Protein AF-A0A523IUG6-F1 (afdb_monomer_lite)

Radius of gyration: 15.96 Å; chains: 1; bounding box: 41×29×47 Å

Foldseek 3Di:
DDPVVVLLVLLLVLLVLLLVLLVVLCVVQVQPVSVLLNLLSVLSNLVSVPPVCSVVVSVVSVVVSVVVCVVCVVSVCVLCVPPQLVVLVVVLVVLLVVLVCLVVVVPVVDVVSVPCSVVSSSVSSSVSSVSSSVSSVRSSVVSVD

Structure (mmCIF, N/CA/C/O backbone):
data_AF-A0A523IUG6-F1
#
_entry.id   AF-A0A523IUG6-F1
#
loop_
_atom_site.group_PDB
_atom_site.id
_atom_site.type_symbol
_atom_site.label_atom_id
_atom_site.label_alt_id
_atom_site.label_comp_id
_atom_site.label_asym_id
_atom_site.label_entity_id
_atom_site.label_seq_id
_atom_site.pdbx_PDB_ins_code
_atom_site.Cartn_x
_atom_site.Cartn_y
_atom_site.Cartn_z
_atom_site.occupancy
_atom_site.B_iso_or_equiv
_atom_site.auth_seq_id
_atom_site.auth_comp_id
_atom_site.auth_asym_id
_atom_site.auth_atom_id
_atom_site.pdbx_PDB_model_num
ATOM 1 N N . MET A 1 1 ? 21.855 2.802 -21.042 1.00 37.88 1 MET A N 1
ATOM 2 C CA . MET A 1 1 ? 22.775 2.435 -19.940 1.00 37.88 1 MET A CA 1
ATOM 3 C C . MET A 1 1 ? 21.946 2.101 -18.706 1.00 37.88 1 MET A C 1
ATOM 5 O O . MET A 1 1 ? 21.021 2.844 -18.405 1.00 37.88 1 MET A O 1
ATOM 9 N N . GLN A 1 2 ? 22.218 0.947 -18.091 1.00 45.31 2 GLN A N 1
ATOM 10 C CA . GLN A 1 2 ? 21.438 0.259 -17.047 1.00 45.31 2 GLN A CA 1
ATOM 11 C C . GLN A 1 2 ? 21.069 1.156 -15.843 1.00 45.31 2 GLN A C 1
ATOM 13 O O . GLN A 1 2 ? 21.939 1.486 -15.045 1.00 45.31 2 GLN A O 1
ATOM 18 N N . ARG A 1 3 ? 19.782 1.515 -15.693 1.00 53.91 3 ARG A N 1
ATOM 19 C CA . ARG A 1 3 ? 19.206 2.139 -14.473 1.00 53.91 3 ARG A CA 1
ATOM 20 C C . ARG A 1 3 ? 18.332 1.193 -13.633 1.00 53.91 3 ARG A C 1
ATOM 22 O O . ARG A 1 3 ? 18.045 1.512 -12.484 1.00 53.91 3 ARG A O 1
ATOM 29 N N . LYS A 1 4 ? 18.026 0.003 -14.164 1.00 59.81 4 LYS A N 1
ATOM 30 C CA . LYS A 1 4 ? 17.276 -1.069 -13.490 1.00 59.81 4 LYS A CA 1
ATOM 31 C C . LYS A 1 4 ? 17.718 -1.393 -12.053 1.00 59.81 4 LYS A C 1
ATOM 33 O O . LYS A 1 4 ? 16.850 -1.414 -11.188 1.00 59.81 4 LYS A O 1
ATOM 38 N N . PRO A 1 5 ? 19.023 -1.541 -11.729 1.00 74.19 5 PRO A N 1
ATOM 39 C CA . PRO A 1 5 ? 19.396 -2.023 -10.397 1.00 74.19 5 PRO A CA 1
ATOM 40 C C . PRO A 1 5 ? 19.061 -1.033 -9.274 1.00 74.19 5 PRO A C 1
ATOM 42 O O . PRO A 1 5 ? 18.849 -1.450 -8.140 1.00 74.19 5 PRO A O 1
ATOM 45 N N . LEU A 1 6 ? 19.006 0.276 -9.562 1.00 81.75 6 LEU A N 1
ATOM 46 C CA . LEU A 1 6 ? 18.663 1.275 -8.548 1.00 81.75 6 LEU A CA 1
ATOM 47 C C . LEU A 1 6 ? 17.161 1.272 -8.247 1.00 81.75 6 LEU A C 1
ATOM 49 O O . LEU A 1 6 ? 16.781 1.332 -7.082 1.00 81.75 6 LEU A O 1
ATOM 53 N N . HIS A 1 7 ? 16.317 1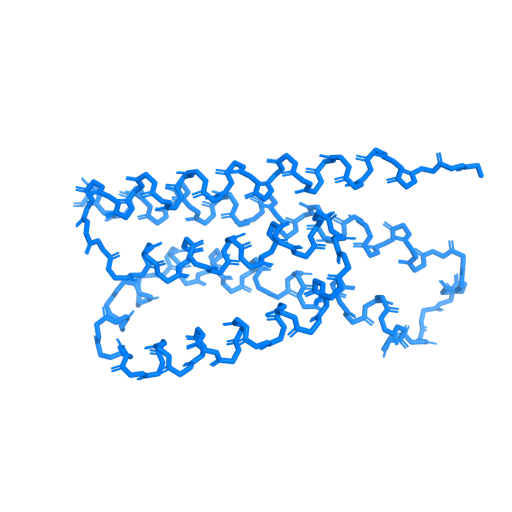.221 -9.280 1.00 82.94 7 HIS A N 1
ATOM 54 C CA . HIS A 1 7 ? 14.864 1.243 -9.109 1.00 82.94 7 HIS A CA 1
ATOM 55 C C . HIS A 1 7 ? 14.347 -0.039 -8.452 1.00 82.94 7 HIS A C 1
ATOM 57 O O . HIS A 1 7 ? 13.527 0.065 -7.544 1.00 82.94 7 HIS A O 1
ATOM 63 N N . GLU A 1 8 ? 14.897 -1.198 -8.821 1.00 83.44 8 GLU A N 1
ATOM 64 C CA . GLU A 1 8 ? 14.612 -2.488 -8.174 1.00 83.44 8 GLU A CA 1
ATOM 65 C C . GLU A 1 8 ? 15.040 -2.469 -6.691 1.00 83.44 8 GLU A C 1
ATOM 67 O O . GLU A 1 8 ? 14.270 -2.796 -5.786 1.00 83.44 8 GLU A O 1
ATOM 72 N N . ALA A 1 9 ? 16.253 -1.982 -6.390 1.00 88.69 9 ALA A N 1
ATOM 73 C CA .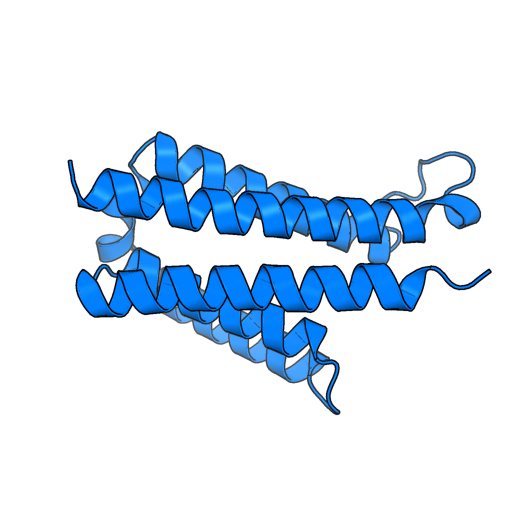 ALA A 1 9 ? 16.713 -1.858 -5.005 1.00 88.69 9 ALA A CA 1
ATOM 74 C C . ALA A 1 9 ? 15.833 -0.905 -4.176 1.00 88.69 9 ALA A C 1
ATOM 76 O O . ALA A 1 9 ? 15.537 -1.183 -3.010 1.00 88.69 9 ALA A O 1
ATOM 77 N N . LEU A 1 10 ? 15.396 0.213 -4.766 1.00 91.69 10 LEU A N 1
ATOM 78 C CA . LEU A 1 10 ? 14.484 1.152 -4.116 1.00 91.69 10 LEU A CA 1
ATOM 79 C C . LEU A 1 10 ? 13.119 0.515 -3.852 1.00 91.69 10 LEU A C 1
ATOM 81 O O . LEU A 1 10 ? 12.643 0.590 -2.720 1.00 91.69 10 LEU A O 1
ATOM 85 N N . ALA A 1 11 ? 12.516 -0.146 -4.839 1.00 90.81 11 ALA A N 1
ATOM 86 C CA . ALA A 1 11 ? 11.235 -0.823 -4.672 1.00 90.81 11 ALA A CA 1
ATOM 87 C C . ALA A 1 11 ? 11.305 -1.883 -3.560 1.00 90.81 11 ALA A C 1
ATOM 89 O O . ALA A 1 11 ? 10.427 -1.928 -2.691 1.00 90.81 11 ALA A O 1
ATOM 90 N N . LEU A 1 12 ? 12.398 -2.651 -3.490 1.00 93.44 12 LEU A N 1
ATOM 91 C CA . LEU A 1 12 ? 12.623 -3.652 -2.445 1.00 93.44 12 LEU A CA 1
ATOM 92 C C . LEU A 1 12 ? 12.702 -3.022 -1.048 1.00 93.44 12 LEU A C 1
ATOM 94 O O . LEU A 1 12 ? 12.063 -3.498 -0.103 1.00 93.44 12 LEU A O 1
ATOM 98 N N . VAL A 1 13 ? 13.445 -1.923 -0.899 1.00 95.50 13 VAL A N 1
ATOM 99 C CA . VAL A 1 13 ? 13.549 -1.196 0.376 1.00 95.50 13 VAL A CA 1
ATOM 100 C C . VAL A 1 13 ? 12.200 -0.595 0.774 1.00 95.50 13 VAL A C 1
ATOM 102 O O . VAL A 1 13 ? 11.763 -0.760 1.915 1.00 95.50 13 VAL A O 1
ATOM 105 N N . LEU A 1 14 ? 11.507 0.070 -0.151 1.00 96.31 14 LEU A N 1
ATOM 106 C CA . LEU A 1 14 ? 10.237 0.741 0.126 1.00 96.31 14 LEU A CA 1
ATOM 107 C C . LEU A 1 14 ? 9.133 -0.258 0.508 1.00 96.31 14 LEU A C 1
ATOM 109 O O . LEU A 1 14 ? 8.415 -0.045 1.490 1.00 96.31 14 LEU A O 1
ATOM 113 N N . THR A 1 15 ? 9.018 -1.373 -0.217 1.00 95.25 15 THR A N 1
ATOM 114 C CA . THR A 1 15 ? 8.053 -2.440 0.100 1.00 95.25 15 THR A CA 1
ATOM 115 C C . THR A 1 15 ? 8.367 -3.116 1.433 1.00 95.25 15 THR A C 1
ATOM 117 O O . THR A 1 15 ? 7.447 -3.357 2.219 1.00 95.25 15 THR A O 1
ATOM 120 N N . SER A 1 16 ? 9.648 -3.335 1.747 1.00 97.25 16 SER A N 1
ATOM 121 C CA . SER A 1 16 ? 10.087 -3.867 3.045 1.00 97.25 16 SER A CA 1
ATOM 122 C C . SER A 1 16 ? 9.721 -2.938 4.206 1.00 97.25 16 SER A C 1
ATOM 124 O O . SER A 1 16 ? 9.197 -3.395 5.226 1.00 97.25 16 SER A O 1
ATOM 126 N N . ILE A 1 17 ? 9.931 -1.625 4.050 1.00 97.94 17 ILE A N 1
ATOM 127 C CA . ILE A 1 17 ? 9.536 -0.621 5.051 1.00 97.94 17 ILE A CA 1
ATOM 128 C C . ILE A 1 17 ? 8.022 -0.656 5.267 1.00 97.94 17 ILE A C 1
ATOM 130 O O . ILE A 1 17 ? 7.563 -0.705 6.412 1.00 97.94 17 ILE A O 1
ATOM 134 N N . ALA A 1 18 ? 7.235 -0.657 4.189 1.00 97.62 18 ALA A N 1
ATOM 135 C CA . ALA A 1 18 ? 5.783 -0.696 4.298 1.00 97.62 18 ALA A CA 1
ATOM 136 C C . ALA A 1 18 ? 5.294 -1.972 4.999 1.00 97.62 18 ALA A C 1
ATOM 138 O O . ALA A 1 18 ? 4.486 -1.885 5.926 1.00 97.62 18 ALA A O 1
ATOM 139 N N . LEU A 1 19 ? 5.830 -3.140 4.622 1.00 98.19 19 LEU A N 1
ATOM 140 C CA . LEU A 1 19 ? 5.530 -4.413 5.278 1.00 98.19 19 LEU A CA 1
ATOM 141 C C . LEU A 1 19 ? 5.829 -4.351 6.778 1.00 98.19 19 LEU A C 1
ATOM 143 O O . LEU A 1 19 ? 4.979 -4.730 7.586 1.00 98.19 19 LEU A O 1
ATOM 147 N N . GLY A 1 20 ? 7.000 -3.835 7.158 1.00 98.12 20 GLY A N 1
ATOM 148 C CA . GLY A 1 20 ? 7.379 -3.664 8.558 1.00 98.12 20 GLY A CA 1
ATOM 149 C C . GLY A 1 20 ? 6.401 -2.767 9.321 1.00 98.12 20 GLY A C 1
ATOM 150 O O . GLY A 1 20 ? 5.950 -3.132 10.407 1.00 98.12 20 GLY A O 1
ATOM 151 N N . LEU A 1 21 ? 6.010 -1.627 8.743 1.00 98.00 21 LEU A N 1
ATOM 152 C CA . LEU A 1 21 ? 5.078 -0.683 9.367 1.00 98.00 21 LEU A CA 1
ATOM 153 C C . LEU A 1 21 ? 3.669 -1.261 9.543 1.00 98.00 21 LEU A C 1
ATOM 155 O O . LEU A 1 21 ? 3.103 -1.142 10.636 1.00 98.00 21 LEU A O 1
ATOM 159 N N . PHE A 1 22 ? 3.107 -1.890 8.506 1.00 98.06 22 PHE A N 1
ATOM 160 C CA . PHE A 1 22 ? 1.785 -2.515 8.583 1.00 98.06 22 PHE A CA 1
ATOM 161 C C . PHE A 1 22 ? 1.786 -3.697 9.554 1.00 98.06 22 PHE A C 1
ATOM 163 O O . PHE A 1 22 ? 0.915 -3.772 10.417 1.00 98.06 22 PHE A O 1
ATOM 170 N N . THR A 1 23 ? 2.802 -4.564 9.496 1.00 98.06 23 THR A N 1
ATOM 171 C CA . THR A 1 23 ? 2.927 -5.719 10.403 1.00 98.06 23 THR A CA 1
ATOM 172 C C . THR A 1 23 ? 3.071 -5.272 11.852 1.00 98.06 23 THR A C 1
ATOM 174 O O . THR A 1 23 ? 2.368 -5.768 12.731 1.00 98.06 23 THR A O 1
ATOM 177 N N . TRP A 1 24 ? 3.933 -4.286 12.116 1.00 97.88 24 TRP A N 1
ATOM 178 C CA . TRP A 1 24 ? 4.109 -3.728 13.455 1.00 97.88 24 TRP A CA 1
ATOM 179 C C . TRP A 1 24 ? 2.816 -3.110 13.993 1.00 97.88 24 TRP A C 1
ATOM 181 O O . TRP A 1 24 ? 2.448 -3.320 15.152 1.00 97.88 24 TRP A O 1
ATOM 191 N N . THR A 1 25 ? 2.105 -2.355 13.154 1.00 96.31 25 THR A N 1
ATOM 192 C CA . THR A 1 25 ? 0.849 -1.716 13.554 1.00 96.31 25 THR A CA 1
ATOM 193 C C . THR A 1 25 ? -0.244 -2.757 13.785 1.00 96.31 25 THR A C 1
ATOM 195 O O . THR A 1 25 ? -0.919 -2.685 14.813 1.00 96.31 25 THR A O 1
ATOM 198 N N . ALA A 1 26 ? -0.368 -3.765 12.917 1.00 96.31 26 ALA A N 1
ATOM 199 C CA . ALA A 1 26 ? -1.284 -4.892 13.085 1.00 96.31 26 ALA A CA 1
ATOM 200 C C . ALA A 1 26 ? -0.998 -5.666 14.379 1.00 96.31 26 ALA A C 1
ATOM 202 O O . ALA A 1 26 ? -1.913 -5.922 15.157 1.00 96.31 26 ALA A O 1
ATOM 203 N N . TYR A 1 27 ? 0.272 -5.960 14.669 1.00 96.38 27 TYR A N 1
ATOM 204 C CA . TYR A 1 27 ? 0.680 -6.633 15.904 1.00 96.38 27 TYR A CA 1
ATOM 205 C C . TYR A 1 27 ? 0.282 -5.839 17.159 1.00 96.38 27 TYR A C 1
ATOM 207 O O . TYR A 1 27 ? -0.223 -6.405 18.127 1.00 96.38 27 TYR A O 1
ATOM 215 N N . ARG A 1 28 ? 0.471 -4.513 17.140 1.00 96.75 28 ARG A N 1
ATOM 216 C CA . ARG A 1 28 ? 0.182 -3.633 18.284 1.00 96.75 28 ARG A CA 1
ATOM 217 C C . ARG A 1 28 ? -1.303 -3.347 18.495 1.00 96.75 28 ARG A C 1
ATOM 219 O O . ARG A 1 28 ? -1.726 -3.236 19.640 1.00 96.75 28 ARG A O 1
ATOM 226 N N . THR A 1 29 ? -2.060 -3.160 17.418 1.00 93.81 29 THR A N 1
ATOM 227 C CA . THR A 1 29 ? -3.452 -2.671 17.472 1.00 93.81 29 THR A CA 1
ATOM 228 C C . THR A 1 29 ? -4.484 -3.768 17.246 1.00 93.81 29 THR A C 1
ATOM 230 O O . THR A 1 29 ? -5.646 -3.577 17.581 1.00 93.81 29 THR A O 1
ATOM 233 N N . ARG A 1 30 ? -4.067 -4.917 16.694 1.00 92.88 30 ARG A N 1
ATOM 234 C CA . ARG A 1 30 ? -4.948 -5.994 16.215 1.00 92.88 30 ARG A CA 1
ATOM 235 C C . ARG A 1 30 ? -6.011 -5.511 15.221 1.00 92.88 30 ARG A C 1
ATOM 237 O O . ARG A 1 30 ? -7.039 -6.164 15.057 1.00 92.88 30 ARG A O 1
ATOM 244 N N . ASP A 1 31 ? -5.751 -4.387 14.550 1.00 93.44 31 ASP A N 1
ATOM 245 C CA . ASP A 1 31 ? -6.661 -3.810 13.570 1.00 93.44 31 ASP A CA 1
ATOM 246 C C . ASP A 1 31 ? -6.756 -4.709 12.315 1.00 93.44 31 ASP A C 1
ATOM 248 O O . ASP A 1 31 ? -5.723 -5.041 11.715 1.00 93.44 31 ASP A O 1
ATOM 252 N N . PRO A 1 32 ? -7.973 -5.113 11.897 1.00 94.31 32 PRO A N 1
ATOM 253 C CA . PRO A 1 32 ? -8.164 -6.002 10.754 1.00 94.31 32 PRO A CA 1
ATOM 254 C C . PRO A 1 32 ? -7.639 -5.432 9.434 1.00 94.31 32 PRO A C 1
ATOM 256 O O . PRO A 1 32 ? -7.115 -6.187 8.615 1.00 94.31 32 PRO A O 1
ATOM 259 N N . LEU A 1 33 ? -7.754 -4.116 9.222 1.00 95.12 33 LEU A N 1
ATOM 260 C CA . LEU A 1 33 ? -7.275 -3.479 7.999 1.00 95.12 33 LEU A CA 1
ATOM 261 C C . LEU A 1 33 ? -5.747 -3.520 7.944 1.00 95.12 33 LEU A C 1
ATOM 263 O O . LEU A 1 33 ? -5.196 -3.924 6.924 1.00 95.12 33 LEU A O 1
ATOM 267 N N . GLN A 1 34 ? -5.053 -3.189 9.035 1.00 96.38 34 GLN A N 1
ATOM 268 C CA . GLN A 1 34 ? -3.586 -3.274 9.091 1.00 96.38 34 GLN A CA 1
ATOM 269 C C . GLN A 1 34 ? -3.076 -4.682 8.769 1.00 96.38 34 GLN A C 1
ATOM 271 O O . GLN A 1 34 ? -2.067 -4.825 8.082 1.00 96.38 34 GLN A O 1
ATOM 276 N N . LEU A 1 35 ? -3.781 -5.719 9.228 1.00 96.62 35 LEU A N 1
ATOM 277 C CA . LEU A 1 35 ? -3.417 -7.107 8.962 1.00 96.62 35 LEU A CA 1
ATOM 278 C C . LEU A 1 35 ? -3.542 -7.462 7.468 1.00 96.62 35 LEU A C 1
ATOM 280 O O . LEU A 1 35 ? -2.630 -8.060 6.896 1.00 96.62 35 LEU A O 1
ATOM 284 N N . VAL A 1 36 ? -4.634 -7.045 6.820 1.00 96.94 36 VAL A N 1
ATOM 285 C CA . VAL A 1 36 ? -4.832 -7.234 5.372 1.00 96.94 36 VAL A CA 1
ATOM 286 C C . VAL A 1 36 ? -3.786 -6.451 4.569 1.00 96.94 36 VAL A C 1
ATOM 288 O O . VAL A 1 36 ? -3.194 -6.987 3.633 1.00 96.94 36 VAL A O 1
ATOM 291 N N . LEU A 1 37 ? -3.501 -5.204 4.957 1.00 97.00 37 LEU A N 1
ATOM 292 C CA . LEU A 1 37 ? -2.496 -4.368 4.292 1.00 97.00 37 LEU A CA 1
ATOM 293 C C . LEU A 1 37 ? -1.069 -4.906 4.491 1.00 97.00 37 LEU A C 1
ATOM 295 O O . LEU A 1 37 ? -0.249 -4.808 3.575 1.00 97.00 37 LEU A O 1
ATOM 299 N N . ALA A 1 38 ? -0.770 -5.537 5.630 1.00 97.75 38 ALA A N 1
ATOM 300 C CA . ALA A 1 38 ? 0.491 -6.245 5.851 1.00 97.75 38 ALA A CA 1
ATOM 301 C C . ALA A 1 38 ? 0.636 -7.440 4.896 1.00 97.75 38 ALA A C 1
ATOM 303 O O . ALA A 1 38 ? 1.663 -7.571 4.233 1.00 97.75 38 ALA A O 1
ATOM 304 N N . ALA A 1 39 ? -0.406 -8.266 4.753 1.00 97.44 39 ALA A N 1
ATOM 305 C CA . ALA A 1 39 ? -0.397 -9.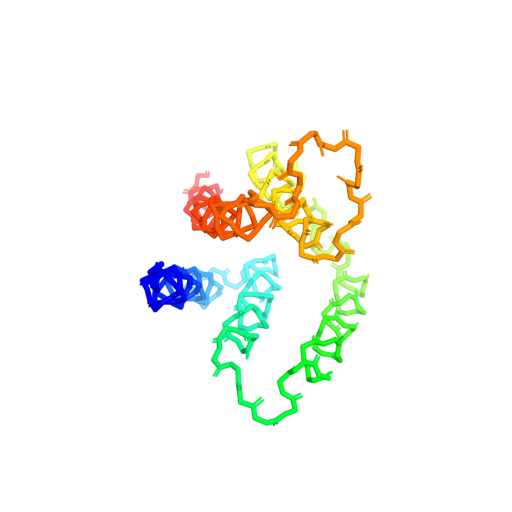393 3.817 1.00 97.44 39 ALA A CA 1
ATOM 306 C C . ALA A 1 39 ? -0.245 -8.941 2.354 1.00 97.44 39 ALA A C 1
ATOM 308 O O . ALA A 1 39 ? 0.504 -9.546 1.580 1.00 97.44 39 ALA A O 1
ATOM 309 N N . LEU A 1 40 ? -0.896 -7.837 1.978 1.00 96.38 40 LEU A N 1
ATOM 310 C CA . LEU A 1 40 ? -0.731 -7.247 0.651 1.00 96.38 40 LEU A CA 1
ATOM 311 C C . LEU A 1 40 ? 0.696 -6.716 0.438 1.00 96.38 40 LEU A C 1
ATOM 313 O O . LEU A 1 40 ? 1.293 -6.963 -0.606 1.00 96.38 40 LEU A O 1
ATOM 317 N N . SER A 1 41 ? 1.287 -6.080 1.453 1.00 97.12 41 SER A N 1
ATOM 318 C CA . SER A 1 41 ? 2.685 -5.621 1.412 1.00 97.12 41 SER A CA 1
ATOM 319 C C . SER A 1 41 ? 3.673 -6.777 1.261 1.00 97.12 41 SER A C 1
ATOM 321 O O . SER A 1 41 ? 4.632 -6.668 0.503 1.00 97.12 41 SER A O 1
ATOM 323 N N . ALA A 1 42 ? 3.423 -7.903 1.936 1.00 96.25 42 ALA A N 1
ATOM 324 C CA . ALA A 1 42 ? 4.226 -9.113 1.778 1.00 96.25 42 ALA A CA 1
ATOM 325 C C . ALA A 1 42 ? 4.130 -9.650 0.345 1.00 96.25 42 ALA A C 1
ATOM 327 O O . ALA A 1 42 ? 5.134 -10.046 -0.237 1.00 96.25 42 ALA A O 1
ATOM 328 N N . THR A 1 43 ? 2.938 -9.589 -0.252 1.00 94.81 43 THR A N 1
ATOM 329 C CA . THR A 1 43 ? 2.707 -10.000 -1.642 1.00 94.81 43 THR A CA 1
ATOM 330 C C . THR A 1 43 ? 3.460 -9.110 -2.640 1.00 94.81 43 THR A C 1
ATOM 332 O O . THR A 1 43 ? 4.017 -9.626 -3.610 1.00 94.81 43 THR A O 1
ATOM 335 N N . PHE A 1 44 ? 3.539 -7.796 -2.393 1.00 92.69 44 PHE A N 1
ATOM 336 C CA . PHE A 1 44 ? 4.362 -6.878 -3.192 1.00 92.69 44 PHE A CA 1
ATOM 337 C C . PHE A 1 44 ? 5.858 -7.155 -3.035 1.00 92.69 44 PHE A C 1
ATOM 339 O O . PHE A 1 44 ? 6.560 -7.261 -4.034 1.00 92.69 44 PHE A O 1
ATOM 346 N N . LEU A 1 45 ? 6.340 -7.365 -1.808 1.00 93.25 45 LEU A N 1
ATOM 347 C CA . LEU A 1 45 ? 7.745 -7.698 -1.570 1.00 93.25 45 LEU A CA 1
ATOM 348 C C . LEU A 1 45 ? 8.138 -9.036 -2.223 1.00 93.25 45 LEU A C 1
ATOM 350 O O . LEU A 1 45 ? 9.204 -9.149 -2.818 1.00 93.25 45 LEU A O 1
ATOM 354 N N . MET A 1 46 ? 7.264 -10.047 -2.166 1.00 91.12 46 MET A N 1
ATOM 355 C CA . MET A 1 46 ? 7.477 -11.323 -2.859 1.00 91.12 46 MET A CA 1
ATOM 356 C C . MET A 1 46 ? 7.610 -11.152 -4.372 1.00 91.12 46 MET A C 1
ATOM 358 O O . MET A 1 46 ? 8.384 -11.880 -4.994 1.00 91.12 46 MET A O 1
ATOM 362 N N . ARG A 1 47 ? 6.852 -10.215 -4.955 1.00 88.75 47 ARG A N 1
ATOM 363 C CA . ARG A 1 47 ? 6.972 -9.877 -6.373 1.00 88.75 47 ARG A CA 1
ATOM 364 C C . ARG A 1 47 ? 8.344 -9.276 -6.667 1.00 88.75 47 ARG A C 1
ATOM 366 O O . ARG A 1 47 ? 8.988 -9.715 -7.608 1.00 88.75 47 ARG A O 1
ATOM 373 N N . GLU A 1 48 ? 8.798 -8.360 -5.818 1.00 88.94 48 GLU A N 1
ATOM 374 C CA . GLU A 1 48 ? 10.048 -7.620 -6.013 1.00 88.94 48 GLU A CA 1
ATOM 375 C C . GLU A 1 48 ? 11.314 -8.469 -5.840 1.00 88.94 48 GLU A C 1
ATOM 377 O O . GLU A 1 48 ? 12.332 -8.232 -6.483 1.00 88.94 48 GLU A O 1
ATOM 382 N N . ILE A 1 49 ? 11.264 -9.518 -5.018 1.00 87.38 49 ILE A N 1
ATOM 383 C CA . ILE A 1 49 ? 12.397 -10.443 -4.840 1.00 87.38 49 ILE A CA 1
ATOM 384 C C . ILE A 1 49 ? 12.608 -11.341 -6.082 1.00 87.38 49 ILE A C 1
ATOM 386 O O . ILE A 1 49 ? 13.671 -11.939 -6.232 1.00 87.38 49 ILE A O 1
ATOM 390 N N . HIS A 1 50 ? 11.623 -11.442 -6.986 1.00 80.19 50 HIS A N 1
ATOM 391 C CA . HIS A 1 50 ? 11.734 -12.138 -8.278 1.00 80.19 50 HIS A CA 1
ATOM 392 C C . HIS A 1 50 ? 12.284 -13.585 -8.215 1.00 80.19 50 HIS A C 1
ATOM 394 O O . HIS A 1 50 ? 12.982 -14.045 -9.119 1.00 80.19 50 HIS A O 1
ATOM 400 N N . PHE A 1 51 ? 11.941 -14.366 -7.183 1.00 82.25 51 PHE A N 1
ATOM 401 C CA . PHE A 1 51 ? 12.339 -15.783 -7.115 1.00 82.25 51 PHE A CA 1
ATOM 402 C C . PHE A 1 51 ? 11.557 -16.659 -8.117 1.00 82.25 51 PHE A C 1
ATOM 404 O O . PHE A 1 51 ? 10.496 -16.273 -8.620 1.00 82.25 51 PHE A O 1
ATOM 411 N N . THR A 1 52 ? 12.049 -17.867 -8.417 1.00 79.44 52 THR A N 1
ATOM 412 C CA . THR A 1 52 ? 11.407 -18.787 -9.373 1.00 79.44 52 THR A CA 1
ATOM 413 C C . THR A 1 52 ? 9.961 -19.099 -8.969 1.00 79.44 52 THR A C 1
ATOM 415 O O . THR A 1 52 ? 9.704 -19.658 -7.908 1.00 79.44 52 THR A O 1
ATOM 418 N N . GLY A 1 53 ? 8.998 -18.747 -9.828 1.00 79.75 53 GLY A N 1
ATOM 419 C CA . GLY A 1 53 ? 7.566 -18.949 -9.567 1.00 79.75 53 GLY A CA 1
ATOM 420 C C . GLY A 1 53 ? 6.872 -17.817 -8.796 1.00 79.75 53 GLY A C 1
ATOM 421 O O . GLY A 1 53 ? 5.650 -17.883 -8.638 1.00 79.75 53 GLY A O 1
ATOM 422 N N . SER A 1 54 ? 7.602 -16.767 -8.397 1.00 82.94 54 SER A N 1
ATOM 423 C CA . SER A 1 54 ? 7.078 -15.566 -7.718 1.00 82.94 54 SER A CA 1
ATOM 424 C C . SER A 1 54 ? 5.839 -15.000 -8.406 1.00 82.94 54 SER A C 1
ATOM 426 O O . SER A 1 54 ? 4.819 -14.833 -7.755 1.00 82.94 54 SER A O 1
ATOM 428 N N . HIS A 1 55 ? 5.863 -14.836 -9.732 1.00 83.19 55 HIS A N 1
ATOM 429 C CA . HIS A 1 55 ? 4.722 -14.324 -10.498 1.00 83.19 55 HIS A CA 1
ATOM 430 C C . HIS A 1 55 ? 3.427 -15.111 -10.223 1.00 83.19 55 HIS A C 1
ATOM 432 O O . HIS A 1 55 ? 2.411 -14.524 -9.865 1.00 83.19 55 HIS A O 1
ATOM 438 N N . ARG A 1 56 ? 3.452 -16.451 -10.317 1.00 88.62 56 ARG A N 1
ATOM 439 C CA . ARG A 1 56 ? 2.269 -17.294 -10.040 1.00 88.62 56 ARG A CA 1
ATOM 440 C C . ARG A 1 56 ? 1.860 -17.219 -8.568 1.00 88.62 56 ARG A C 1
ATOM 442 O O . ARG A 1 56 ? 0.669 -17.125 -8.278 1.00 88.62 56 ARG A O 1
ATOM 449 N N . ALA A 1 57 ? 2.836 -17.233 -7.661 1.00 88.94 57 ALA A N 1
ATOM 450 C CA . ALA A 1 57 ? 2.594 -17.120 -6.227 1.00 88.94 57 ALA A CA 1
ATOM 451 C C . ALA A 1 57 ? 1.926 -15.784 -5.861 1.00 88.94 57 ALA A C 1
ATOM 453 O O . ALA A 1 57 ? 0.975 -15.783 -5.086 1.00 88.94 57 ALA A O 1
ATOM 454 N N . THR A 1 58 ? 2.347 -14.672 -6.471 1.00 90.75 58 THR A N 1
ATOM 455 C CA . THR A 1 58 ? 1.751 -13.345 -6.283 1.00 90.75 58 THR A CA 1
ATOM 456 C C . THR A 1 58 ? 0.273 -13.342 -6.674 1.00 90.75 58 THR A C 1
ATOM 458 O O . THR A 1 58 ? -0.547 -12.890 -5.882 1.00 90.75 58 THR A O 1
ATOM 461 N N . TYR A 1 59 ? -0.116 -13.894 -7.832 1.00 91.25 59 TYR A N 1
ATOM 462 C CA . TYR A 1 59 ? -1.543 -13.950 -8.201 1.00 91.25 59 TYR A CA 1
ATOM 463 C C . TYR A 1 59 ? -2.367 -14.833 -7.263 1.00 91.25 59 TYR A C 1
ATOM 465 O O . TYR A 1 59 ? -3.484 -14.459 -6.910 1.00 91.25 59 TYR A O 1
ATOM 473 N N . LEU A 1 60 ? -1.826 -15.978 -6.836 1.00 94.88 60 LEU A N 1
ATOM 474 C CA . LEU A 1 60 ? -2.502 -16.849 -5.869 1.00 94.88 60 LEU A CA 1
ATOM 475 C C . LEU A 1 60 ? -2.677 -16.153 -4.513 1.00 94.88 60 LEU A C 1
ATOM 477 O O . LEU A 1 60 ? -3.764 -16.197 -3.937 1.00 94.88 60 LEU A O 1
ATOM 481 N N . ALA A 1 61 ? -1.642 -15.461 -4.031 1.00 94.75 61 ALA A N 1
ATOM 482 C CA . ALA A 1 61 ? -1.696 -14.679 -2.802 1.00 94.75 61 ALA A CA 1
ATOM 483 C C . ALA A 1 61 ? -2.718 -13.537 -2.905 1.00 94.75 61 ALA A C 1
ATOM 485 O O . ALA A 1 61 ? -3.548 -13.380 -2.011 1.00 94.75 61 ALA A O 1
ATOM 486 N N . LEU A 1 62 ? -2.735 -12.796 -4.019 1.00 94.06 62 LEU A N 1
ATOM 487 C CA . LEU A 1 62 ? -3.736 -11.755 -4.268 1.00 94.06 62 LEU A CA 1
ATOM 488 C C . LEU A 1 62 ? -5.159 -12.328 -4.290 1.00 94.06 62 LEU A C 1
ATOM 490 O O . LEU A 1 62 ? -6.051 -11.748 -3.676 1.00 94.06 62 LEU A O 1
ATOM 494 N N . ALA A 1 63 ? -5.381 -13.479 -4.931 1.00 96.25 63 ALA A N 1
ATOM 495 C CA . ALA A 1 63 ? -6.682 -14.146 -4.932 1.00 96.25 63 ALA A CA 1
ATOM 496 C C . ALA A 1 63 ? -7.128 -14.537 -3.513 1.00 96.25 63 ALA A C 1
ATOM 498 O O . ALA A 1 63 ? -8.266 -14.265 -3.124 1.00 96.25 63 ALA A O 1
ATOM 499 N N . ALA A 1 64 ? -6.223 -15.102 -2.711 1.00 97.25 64 ALA A N 1
ATOM 500 C CA . ALA A 1 64 ? -6.497 -15.434 -1.316 1.00 97.25 64 ALA A CA 1
ATOM 501 C C . ALA A 1 64 ? -6.816 -14.184 -0.476 1.00 97.25 64 ALA A C 1
ATOM 503 O O . ALA A 1 64 ? -7.788 -14.183 0.282 1.00 97.25 64 ALA A O 1
ATOM 504 N N . ILE A 1 65 ? -6.058 -13.095 -0.651 1.00 97.00 65 ILE A N 1
ATOM 505 C CA . ILE A 1 65 ? -6.296 -11.815 0.031 1.00 97.00 65 ILE A CA 1
ATOM 506 C C . ILE A 1 65 ? -7.643 -11.216 -0.379 1.00 97.00 65 ILE A C 1
ATOM 508 O O . ILE A 1 65 ? -8.357 -10.708 0.483 1.00 97.00 65 ILE A O 1
ATOM 512 N N . MET A 1 66 ? -8.037 -11.295 -1.653 1.00 95.69 66 MET A N 1
ATOM 513 C CA . MET A 1 66 ? -9.355 -10.830 -2.099 1.00 95.69 66 MET A CA 1
ATOM 514 C C . MET A 1 66 ? -10.486 -11.600 -1.411 1.00 95.69 66 MET A C 1
ATOM 516 O O . MET A 1 66 ? -11.404 -10.981 -0.872 1.00 95.69 66 MET A O 1
ATOM 520 N N . ILE A 1 67 ? -10.400 -12.934 -1.365 1.00 97.69 67 ILE A N 1
ATOM 521 C CA . ILE A 1 67 ? -11.387 -13.780 -0.674 1.00 97.69 67 ILE A CA 1
ATOM 522 C C . ILE A 1 67 ? -11.437 -13.433 0.818 1.00 97.69 67 ILE A C 1
ATOM 524 O O . ILE A 1 67 ? -12.518 -13.287 1.393 1.00 97.69 67 ILE A O 1
ATOM 528 N N . TRP A 1 68 ? -10.275 -13.258 1.446 1.00 97.44 68 TRP A N 1
ATOM 529 C CA . TRP A 1 68 ? -10.175 -12.890 2.854 1.00 97.44 68 TRP A CA 1
ATOM 530 C C . TRP A 1 68 ? -10.797 -11.517 3.137 1.00 97.44 68 TRP A C 1
ATOM 532 O O . TRP A 1 68 ? -11.648 -11.396 4.019 1.00 97.44 68 TRP A O 1
ATOM 542 N N . THR A 1 69 ? -10.447 -10.510 2.337 1.00 95.38 69 THR A N 1
ATOM 543 C CA . THR A 1 69 ? -10.976 -9.140 2.423 1.00 95.38 69 THR A CA 1
ATOM 544 C C . THR A 1 69 ? -12.492 -9.136 2.241 1.00 95.38 69 THR A C 1
ATOM 546 O O . THR A 1 69 ? -13.208 -8.508 3.017 1.00 95.38 69 THR A O 1
ATOM 549 N N . TRP A 1 70 ? -13.009 -9.906 1.279 1.00 96.31 70 TRP A N 1
ATOM 550 C CA . TRP A 1 70 ? -14.447 -10.079 1.070 1.00 96.31 70 TRP A CA 1
ATOM 551 C C . TRP A 1 70 ? -15.142 -10.712 2.281 1.00 96.31 70 TRP A C 1
ATOM 553 O O . TRP A 1 70 ? -16.192 -10.244 2.738 1.00 96.31 70 TRP A O 1
ATOM 563 N N . ARG A 1 71 ? -14.545 -11.767 2.850 1.00 97.38 71 ARG A N 1
ATOM 564 C CA . ARG A 1 71 ? -15.095 -12.452 4.026 1.00 97.38 71 ARG A CA 1
ATOM 565 C C . ARG A 1 71 ? -15.094 -11.559 5.263 1.00 97.38 71 ARG A C 1
ATOM 567 O O . ARG A 1 71 ? -15.974 -11.706 6.107 1.00 97.38 71 ARG A O 1
ATOM 574 N N . TRP A 1 72 ? -14.132 -10.644 5.357 1.00 97.12 72 TRP A N 1
ATOM 575 C CA . TRP A 1 72 ? -13.981 -9.681 6.445 1.00 97.12 72 TRP A CA 1
ATOM 576 C C . TRP A 1 72 ? -14.571 -8.303 6.142 1.00 97.12 72 TRP A C 1
ATOM 578 O O . TRP A 1 72 ? -14.378 -7.397 6.947 1.00 97.12 72 TRP A O 1
ATOM 588 N N . ARG A 1 73 ? -15.324 -8.132 5.044 1.00 94.19 73 ARG A N 1
ATOM 589 C CA . ARG A 1 73 ? -15.829 -6.821 4.594 1.00 94.19 73 ARG A CA 1
ATOM 590 C C . ARG A 1 73 ? -16.441 -5.989 5.724 1.00 94.19 73 ARG A C 1
ATOM 592 O O . ARG A 1 73 ? -16.072 -4.837 5.883 1.00 94.19 73 ARG A O 1
ATOM 599 N N . GLU A 1 74 ? -17.272 -6.594 6.574 1.00 94.81 74 GLU A N 1
ATOM 600 C CA . GLU A 1 74 ? -17.938 -5.921 7.701 1.00 94.81 74 GLU A CA 1
ATOM 601 C C . GLU A 1 74 ? -16.944 -5.363 8.729 1.00 94.81 74 GLU A C 1
ATOM 603 O O . GLU A 1 74 ? -17.115 -4.247 9.205 1.00 94.81 74 GLU A O 1
ATOM 608 N N . ARG A 1 75 ? -15.852 -6.088 9.003 1.00 93.19 75 ARG A N 1
ATOM 609 C CA . ARG A 1 75 ? -14.771 -5.649 9.904 1.00 93.19 75 ARG A CA 1
ATOM 610 C C . ARG A 1 75 ? -13.884 -4.567 9.289 1.00 93.19 75 ARG A C 1
ATOM 612 O O . ARG A 1 75 ? -13.144 -3.904 10.005 1.00 93.19 75 ARG A O 1
ATOM 619 N N . LEU A 1 76 ? -13.912 -4.432 7.965 1.00 93.75 76 LEU A N 1
ATOM 620 C CA . LEU A 1 76 ? -13.081 -3.494 7.215 1.00 93.75 76 LEU A CA 1
ATOM 621 C C . LEU A 1 76 ? -13.819 -2.194 6.875 1.00 93.75 76 LEU A C 1
ATOM 623 O O . LEU A 1 76 ? -13.159 -1.195 6.596 1.00 93.75 76 LEU A O 1
ATOM 627 N N . LEU A 1 77 ? -15.157 -2.184 6.927 1.00 91.62 77 LEU A N 1
ATOM 628 C CA . LEU A 1 77 ? -15.974 -1.012 6.600 1.00 91.62 77 LEU A CA 1
ATOM 629 C C . LEU A 1 77 ? -15.621 0.203 7.460 1.00 91.62 77 LEU A C 1
ATOM 631 O O . LEU A 1 77 ? -15.439 1.288 6.917 1.00 91.62 77 LEU A O 1
ATOM 635 N N . GLU A 1 78 ? -15.495 0.033 8.776 1.00 89.19 78 GLU A N 1
ATOM 636 C CA . GLU A 1 78 ? -15.189 1.148 9.676 1.00 89.19 78 GLU A CA 1
ATOM 637 C C . GLU A 1 78 ? -13.759 1.696 9.457 1.00 89.19 78 GLU A C 1
ATOM 639 O O . GLU A 1 78 ? -13.630 2.897 9.191 1.00 89.19 78 GLU A O 1
ATOM 644 N N . PRO A 1 79 ? -12.679 0.881 9.465 1.00 87.19 79 PRO A N 1
ATOM 645 C CA . PRO A 1 79 ? -11.329 1.383 9.197 1.00 87.19 79 PRO A CA 1
ATOM 646 C C . PRO A 1 79 ? -11.166 2.045 7.819 1.00 87.19 79 PRO A C 1
ATOM 648 O O . PRO A 1 79 ? -10.497 3.076 7.708 1.00 87.19 79 PRO A O 1
ATOM 651 N N . ILE A 1 80 ?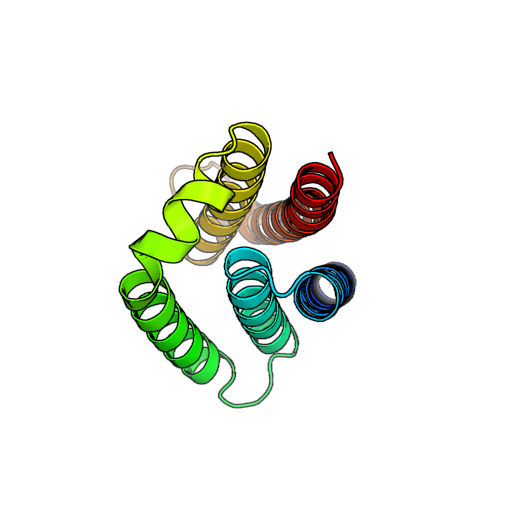 -11.783 1.479 6.771 1.00 88.88 80 ILE A N 1
ATOM 652 C CA . ILE A 1 80 ? -11.750 2.022 5.399 1.00 88.88 80 ILE A CA 1
ATOM 653 C C . ILE A 1 80 ? -12.651 3.256 5.264 1.00 88.88 80 ILE A C 1
ATOM 655 O O . ILE A 1 80 ? -12.367 4.139 4.456 1.00 88.88 80 ILE A O 1
ATOM 659 N N . GLY A 1 81 ? -13.722 3.347 6.055 1.00 87.75 81 GLY A N 1
ATOM 660 C CA . GLY A 1 81 ? -14.670 4.462 6.038 1.00 87.75 81 GLY A CA 1
ATOM 661 C C . GLY A 1 81 ? -14.053 5.801 6.443 1.00 87.75 81 GLY A C 1
ATOM 662 O O . GLY A 1 81 ? -14.562 6.855 6.061 1.00 87.75 81 GLY A O 1
ATOM 663 N N . ARG A 1 82 ? -12.920 5.779 7.152 1.00 90.31 82 ARG A N 1
ATOM 664 C CA . ARG A 1 82 ? -12.160 6.976 7.529 1.00 90.31 82 ARG A CA 1
ATOM 665 C C . ARG A 1 82 ? -11.627 7.674 6.278 1.00 90.31 82 ARG A C 1
ATOM 667 O O . ARG A 1 82 ? -10.826 7.116 5.530 1.00 90.31 82 ARG A O 1
ATOM 674 N N . GLU A 1 83 ? -12.032 8.925 6.066 1.00 88.62 83 GLU A N 1
ATOM 675 C CA . GLU A 1 83 ? -11.735 9.672 4.836 1.00 88.62 83 GLU A CA 1
ATOM 676 C C . GLU A 1 83 ? -10.230 9.767 4.536 1.00 88.62 83 GLU A C 1
ATOM 678 O O . GLU A 1 83 ? -9.804 9.638 3.387 1.00 88.62 83 GLU A O 1
ATOM 683 N N . SER A 1 84 ? -9.405 9.964 5.567 1.00 89.62 84 SER A N 1
ATOM 684 C CA . SER A 1 84 ? -7.946 9.987 5.439 1.00 89.62 84 SER A CA 1
ATOM 685 C C . SER A 1 84 ? -7.402 8.643 4.947 1.00 89.62 84 SER A C 1
ATOM 687 O O . SER A 1 84 ? -6.726 8.620 3.921 1.00 89.62 84 SER A O 1
ATOM 689 N N . THR A 1 85 ? -7.745 7.534 5.608 1.00 90.62 85 THR A N 1
ATOM 690 C CA . THR A 1 85 ? -7.385 6.170 5.185 1.00 90.62 85 THR A CA 1
ATOM 691 C C . THR A 1 85 ? -7.777 5.921 3.736 1.00 90.62 85 THR A C 1
ATOM 693 O O . THR A 1 85 ? -6.938 5.528 2.928 1.00 90.62 85 THR A O 1
ATOM 696 N N . ARG A 1 86 ? -9.039 6.204 3.398 1.00 92.75 86 ARG A N 1
ATOM 697 C CA . ARG A 1 86 ? -9.611 5.949 2.077 1.00 92.75 86 ARG A CA 1
ATOM 698 C C . ARG A 1 86 ? -8.853 6.665 0.965 1.00 92.75 86 ARG A C 1
ATOM 700 O O . ARG A 1 86 ? -8.529 6.047 -0.044 1.00 92.75 86 ARG A O 1
ATOM 707 N N . ARG A 1 87 ? -8.552 7.955 1.155 1.00 94.94 87 ARG A N 1
ATOM 708 C CA . ARG A 1 87 ? -7.822 8.762 0.166 1.00 94.94 87 ARG A CA 1
ATOM 709 C C . ARG A 1 87 ? -6.435 8.195 -0.109 1.00 94.94 87 ARG A C 1
ATOM 711 O O . ARG A 1 87 ? -6.104 7.962 -1.262 1.00 94.94 87 ARG A O 1
ATOM 718 N N . TRP A 1 88 ? -5.642 7.942 0.930 1.00 94.44 88 TRP A N 1
ATOM 719 C CA . TRP A 1 88 ? -4.269 7.459 0.747 1.00 94.44 88 TRP A CA 1
ATOM 720 C C . TRP A 1 88 ? -4.220 6.037 0.190 1.00 94.44 88 TRP A C 1
ATOM 722 O O . TRP A 1 88 ? -3.457 5.782 -0.740 1.00 94.44 88 TRP A O 1
ATOM 732 N N . LEU A 1 89 ? -5.094 5.154 0.685 1.00 94.38 89 LEU A N 1
ATOM 733 C CA . LEU A 1 89 ? -5.201 3.781 0.206 1.00 94.38 89 LEU A CA 1
ATOM 734 C C . LEU A 1 89 ? -5.534 3.738 -1.290 1.00 94.38 89 LEU A C 1
ATOM 736 O O . LEU A 1 89 ? -4.823 3.093 -2.058 1.00 94.38 89 LEU A O 1
ATOM 740 N N . TYR A 1 90 ? -6.582 4.446 -1.720 1.00 95.00 90 TYR A N 1
ATOM 741 C CA . TYR A 1 90 ? -6.981 4.439 -3.126 1.00 95.00 90 TYR A CA 1
ATOM 742 C C . TYR A 1 90 ? -5.987 5.162 -4.030 1.00 95.00 90 TYR A C 1
ATOM 744 O O . TYR A 1 90 ? -5.752 4.685 -5.136 1.00 95.00 90 TYR A O 1
ATOM 752 N N . SER A 1 91 ? -5.342 6.235 -3.566 1.00 95.81 91 SER A N 1
ATOM 753 C CA . SER A 1 91 ? -4.259 6.872 -4.321 1.00 95.81 91 SER A CA 1
ATOM 754 C C . SER A 1 91 ? -3.090 5.914 -4.549 1.00 95.81 91 SER A C 1
ATOM 756 O O . SER A 1 91 ? -2.612 5.797 -5.674 1.00 95.81 91 SER A O 1
ATOM 758 N N . ALA A 1 92 ? -2.650 5.189 -3.516 1.00 95.94 92 ALA A N 1
ATOM 759 C CA . ALA A 1 92 ? -1.555 4.233 -3.651 1.00 95.94 92 ALA A CA 1
ATOM 760 C C . ALA A 1 92 ? -1.913 3.085 -4.610 1.00 95.94 92 ALA A C 1
ATOM 762 O O . ALA A 1 92 ? -1.129 2.759 -5.500 1.00 95.94 92 ALA A O 1
ATOM 763 N N . LEU A 1 93 ? -3.120 2.518 -4.476 1.00 94.19 93 LEU A N 1
ATOM 764 C CA . LEU A 1 93 ? -3.607 1.455 -5.361 1.00 94.19 93 LEU A CA 1
ATOM 765 C C . LEU A 1 93 ? -3.756 1.928 -6.812 1.00 94.19 93 LEU A C 1
ATOM 767 O O . LEU A 1 93 ? -3.388 1.195 -7.727 1.00 94.19 93 LEU A O 1
ATOM 771 N N . LEU A 1 94 ? -4.260 3.145 -7.032 1.00 95.56 94 LEU A N 1
ATOM 772 C CA . LEU A 1 94 ? -4.415 3.717 -8.368 1.00 95.56 94 LEU A CA 1
ATOM 773 C C . LEU A 1 94 ? -3.059 3.941 -9.039 1.00 95.56 94 LEU A C 1
ATOM 775 O O . LEU A 1 94 ? -2.873 3.533 -10.181 1.00 95.56 94 LEU A O 1
ATOM 779 N N . VAL A 1 95 ? -2.102 4.554 -8.339 1.00 96.19 95 VAL A N 1
ATOM 780 C CA . VAL A 1 95 ? -0.761 4.799 -8.893 1.00 96.19 95 VAL A CA 1
ATOM 781 C C . VAL A 1 95 ? -0.048 3.477 -9.188 1.00 96.19 95 VAL A C 1
ATOM 783 O O . VAL A 1 95 ? 0.558 3.339 -10.250 1.00 96.19 95 VAL A O 1
ATOM 786 N N . TYR A 1 96 ? -0.197 2.470 -8.320 1.00 93.62 96 TYR A N 1
ATOM 787 C CA . TYR A 1 96 ? 0.334 1.132 -8.584 1.00 93.62 96 TYR A CA 1
ATOM 788 C C . TYR A 1 96 ? -0.308 0.496 -9.818 1.00 93.62 96 TYR A C 1
ATOM 790 O O . TYR A 1 96 ? 0.385 -0.012 -10.694 1.00 93.62 96 TYR A O 1
ATOM 798 N N . PHE A 1 97 ? -1.636 0.565 -9.931 1.00 91.94 97 PHE A N 1
ATOM 799 C CA . PHE A 1 97 ? -2.357 0.064 -11.097 1.00 91.94 97 PHE A CA 1
ATOM 800 C C . PHE A 1 97 ? -1.896 0.741 -12.396 1.00 91.94 97 PHE A C 1
ATOM 802 O O . PHE A 1 97 ? -1.706 0.061 -13.401 1.00 91.94 97 PHE A O 1
ATOM 809 N N . LEU A 1 98 ? -1.659 2.057 -12.376 1.00 91.00 98 LEU A N 1
ATOM 810 C CA . LEU A 1 98 ? -1.129 2.791 -13.527 1.00 91.00 98 LEU A CA 1
ATOM 811 C C . LEU A 1 98 ? 0.291 2.345 -13.904 1.00 91.00 98 LEU A C 1
ATOM 813 O O . LEU A 1 98 ? 0.565 2.205 -15.094 1.00 91.00 98 LEU A O 1
ATOM 817 N N . SER A 1 99 ? 1.160 2.065 -12.925 1.00 91.06 99 SER A N 1
ATOM 818 C CA . SER A 1 99 ? 2.470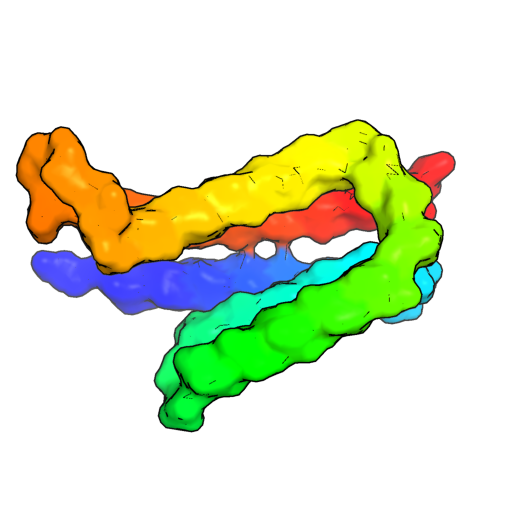 1.435 -13.173 1.00 91.06 99 SER A CA 1
ATOM 819 C C . SER A 1 99 ? 2.299 0.105 -13.918 1.00 91.06 99 SER A C 1
ATOM 821 O O . SER A 1 99 ? 2.887 -0.091 -14.976 1.00 91.06 99 SER 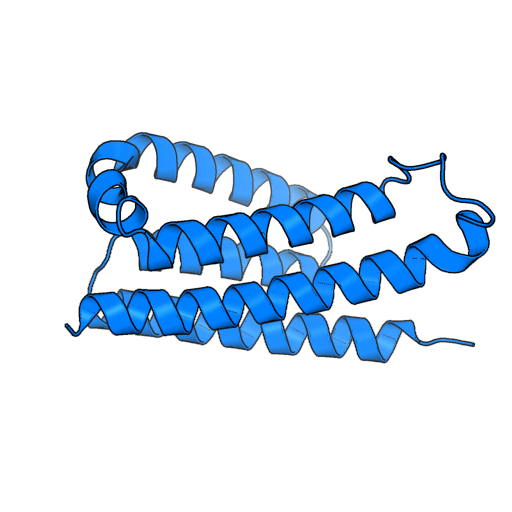A O 1
ATOM 823 N N . GLN A 1 100 ? 1.406 -0.767 -13.444 1.00 89.69 100 GLN A N 1
ATOM 824 C CA . GLN A 1 100 ? 1.161 -2.071 -14.072 1.00 89.69 100 GLN A CA 1
ATOM 825 C C . GLN A 1 100 ? 0.535 -1.971 -15.464 1.00 89.69 100 GLN A C 1
ATOM 827 O O . GLN A 1 100 ? 0.774 -2.812 -16.331 1.00 89.69 100 GLN A O 1
ATOM 832 N N . LEU A 1 101 ? -0.285 -0.947 -15.696 1.00 87.75 101 LEU A N 1
ATOM 833 C CA . LEU A 1 101 ? -0.836 -0.673 -17.014 1.00 87.75 101 LEU A CA 1
ATOM 834 C C . LEU A 1 101 ? 0.255 -0.204 -17.991 1.00 87.75 101 LEU A C 1
ATOM 836 O O . LEU A 1 101 ? 0.175 -0.533 -19.176 1.00 87.75 101 LEU A O 1
ATOM 840 N N . MET A 1 102 ? 1.262 0.528 -17.501 1.00 86.81 102 MET A N 1
ATOM 841 C CA . MET A 1 102 ? 2.421 0.952 -18.290 1.00 86.81 102 MET A CA 1
ATOM 842 C C . MET A 1 102 ? 3.302 -0.239 -18.686 1.00 86.81 102 MET A C 1
ATOM 844 O O . MET A 1 102 ? 3.585 -0.390 -19.872 1.00 86.81 102 MET A O 1
ATOM 848 N N . ASP A 1 103 ? 3.630 -1.127 -17.740 1.00 84.12 103 ASP A N 1
ATOM 849 C CA . ASP A 1 103 ? 4.390 -2.369 -17.987 1.00 84.12 103 ASP A CA 1
ATOM 850 C C . ASP A 1 103 ? 3.741 -3.220 -19.094 1.00 84.12 103 ASP A C 1
ATOM 852 O O . ASP A 1 103 ? 4.344 -3.588 -20.105 1.00 84.12 103 ASP A O 1
ATOM 856 N N . ARG A 1 104 ? 2.422 -3.429 -18.985 1.00 82.62 104 ARG A N 1
ATOM 857 C CA . ARG A 1 104 ? 1.641 -4.200 -19.969 1.00 82.62 104 ARG A CA 1
ATOM 858 C C . ARG A 1 104 ? 1.448 -3.493 -21.311 1.00 82.62 104 ARG A C 1
ATOM 860 O O . ARG A 1 104 ? 0.740 -4.020 -22.175 1.00 82.62 104 ARG A O 1
ATOM 867 N N . ARG A 1 105 ? 2.024 -2.301 -21.495 1.00 78.44 105 ARG A N 1
ATOM 868 C CA . ARG A 1 105 ? 1.820 -1.433 -22.664 1.00 78.44 105 ARG A CA 1
ATOM 869 C C . ARG A 1 105 ? 0.339 -1.205 -22.954 1.00 78.44 105 ARG A C 1
ATOM 871 O O . ARG A 1 105 ? -0.088 -1.196 -24.110 1.00 78.44 105 ARG A O 1
ATOM 878 N N . GLY A 1 106 ? -0.463 -1.061 -21.900 1.00 67.56 106 GLY A N 1
ATOM 879 C CA . GLY A 1 106 ? -1.899 -0.803 -21.996 1.00 67.56 106 GLY A CA 1
ATOM 880 C C . GLY A 1 106 ? -2.222 0.605 -22.503 1.00 67.56 106 GLY A C 1
ATOM 881 O O . GLY A 1 106 ? -3.339 0.854 -22.945 1.00 67.56 106 GLY A O 1
ATOM 882 N N . LEU A 1 107 ? -1.239 1.513 -22.492 1.00 65.62 107 LEU A N 1
ATOM 883 C CA . LEU A 1 107 ? -1.358 2.908 -22.920 1.00 65.62 107 LEU A CA 1
ATOM 884 C C . LEU A 1 107 ? -0.462 3.211 -24.133 1.00 65.62 107 LEU A C 1
ATOM 886 O O . LEU A 1 107 ? 0.351 4.132 -24.107 1.00 65.62 107 LEU A O 1
ATOM 890 N N . ARG A 1 108 ? -0.659 2.488 -25.246 1.00 68.94 108 ARG A N 1
ATOM 891 C CA . ARG A 1 108 ? 0.057 2.716 -26.530 1.00 68.94 108 ARG A CA 1
ATOM 892 C C . ARG A 1 108 ? -0.259 4.054 -27.221 1.00 68.94 108 ARG A C 1
ATOM 894 O O . ARG A 1 108 ? 0.070 4.244 -28.386 1.00 68.94 108 ARG A O 1
ATOM 901 N N . ILE A 1 109 ? -0.944 4.957 -26.528 1.00 71.56 109 ILE A N 1
ATOM 902 C CA . ILE A 1 109 ? -1.380 6.267 -27.022 1.00 71.56 109 ILE A CA 1
ATOM 903 C C . ILE A 1 109 ? -0.261 7.311 -26.829 1.00 71.56 109 ILE A C 1
ATOM 905 O O . ILE A 1 109 ? -0.292 8.379 -27.434 1.00 71.56 109 ILE A O 1
ATOM 909 N N . LEU A 1 110 ? 0.752 7.010 -26.006 1.00 69.00 110 LEU A N 1
ATOM 910 C CA . LEU A 1 110 ? 1.849 7.931 -25.724 1.00 69.00 110 LEU A CA 1
ATOM 911 C C . LEU A 1 110 ? 2.843 8.023 -26.901 1.00 69.00 110 LEU A C 1
ATOM 913 O O . LEU A 1 110 ? 3.331 6.998 -27.386 1.00 69.00 110 LEU A O 1
ATOM 917 N N . PRO A 1 111 ? 3.209 9.238 -27.348 1.00 70.69 111 PRO A N 1
ATOM 918 C CA . PRO A 1 111 ? 4.272 9.408 -28.330 1.00 70.69 111 PRO A CA 1
ATOM 919 C C . PRO A 1 111 ? 5.610 8.931 -27.744 1.00 70.69 111 PRO A C 1
ATOM 921 O O . PRO A 1 111 ? 5.928 9.226 -26.596 1.00 70.69 111 PRO A O 1
ATOM 924 N N . HIS A 1 112 ? 6.401 8.199 -28.535 1.00 74.12 112 HIS A N 1
ATOM 925 C CA . HIS A 1 112 ? 7.668 7.579 -28.107 1.00 74.12 112 HIS A CA 1
ATOM 926 C C . HIS A 1 112 ? 7.548 6.586 -26.929 1.00 74.12 112 HIS A C 1
ATOM 928 O O . HIS A 1 112 ? 8.522 6.374 -26.208 1.00 74.12 112 HIS A O 1
ATOM 934 N N . GLU A 1 113 ? 6.391 5.932 -26.753 1.00 73.75 113 GLU A N 1
ATOM 935 C CA . GLU A 1 113 ? 6.124 4.966 -25.669 1.00 73.75 113 GLU A CA 1
ATOM 936 C C . GLU A 1 113 ? 7.243 3.927 -25.484 1.00 73.75 113 GLU A C 1
ATOM 938 O O . GLU A 1 113 ? 7.724 3.730 -24.368 1.00 73.75 113 GLU A O 1
ATOM 943 N N . GLN A 1 114 ? 7.774 3.364 -26.572 1.00 74.75 114 GLN A N 1
ATOM 944 C CA . GLN A 1 114 ? 8.849 2.367 -26.508 1.00 74.75 114 GLN A CA 1
ATOM 945 C C . GLN A 1 114 ? 10.127 2.876 -25.822 1.00 74.75 114 GLN A C 1
ATOM 947 O O . GLN A 1 114 ? 10.860 2.076 -25.247 1.00 74.75 114 GLN A O 1
ATOM 952 N N . ALA A 1 115 ? 10.385 4.185 -25.851 1.00 79.12 115 ALA A N 1
ATOM 953 C CA . ALA A 1 115 ? 11.562 4.788 -25.235 1.00 79.12 115 ALA A CA 1
ATOM 954 C C . ALA A 1 115 ? 11.343 5.182 -23.765 1.00 79.12 115 ALA A C 1
ATOM 956 O O . ALA A 1 115 ? 12.310 5.228 -23.007 1.00 79.12 115 ALA A O 1
ATOM 957 N N . ILE A 1 116 ? 10.099 5.473 -23.359 1.00 83.00 116 ILE A N 1
ATOM 958 C CA . ILE A 1 116 ? 9.798 6.065 -22.042 1.00 83.00 116 ILE A CA 1
ATOM 959 C C . ILE A 1 116 ? 9.030 5.143 -21.089 1.00 83.00 116 ILE A C 1
ATOM 961 O O . ILE A 1 116 ? 9.068 5.389 -19.885 1.00 83.00 116 ILE A O 1
ATOM 965 N N . HIS A 1 117 ? 8.354 4.099 -21.590 1.00 82.81 117 HIS A N 1
ATOM 966 C CA . HIS A 1 117 ? 7.460 3.257 -20.781 1.00 82.81 117 HIS A CA 1
ATOM 967 C C . HIS A 1 117 ? 8.160 2.658 -19.560 1.00 82.81 117 HIS A C 1
ATOM 969 O O . HIS A 1 117 ? 7.634 2.790 -18.464 1.00 82.81 117 HIS A O 1
ATOM 975 N N . VAL A 1 118 ? 9.372 2.114 -19.724 1.00 83.81 118 VAL A N 1
ATOM 976 C CA . VAL A 1 118 ? 10.145 1.509 -18.622 1.00 83.81 118 VAL A CA 1
ATOM 977 C C . VAL A 1 118 ? 10.450 2.527 -17.520 1.00 83.81 118 VAL A C 1
ATOM 979 O O . VAL A 1 118 ? 10.197 2.277 -16.350 1.00 83.81 118 VAL A O 1
ATOM 982 N N . ALA A 1 119 ? 10.950 3.714 -17.877 1.00 86.62 119 ALA A N 1
ATOM 983 C CA . ALA A 1 119 ? 11.280 4.737 -16.882 1.00 86.62 119 ALA A CA 1
ATOM 984 C C . ALA A 1 119 ? 10.026 5.265 -16.163 1.00 86.62 119 ALA A C 1
ATOM 986 O O . ALA A 1 119 ? 10.065 5.577 -14.974 1.00 86.62 119 ALA A O 1
ATOM 987 N N . LEU A 1 120 ? 8.911 5.376 -16.889 1.00 87.38 120 LEU A N 1
ATOM 988 C CA . LEU A 1 120 ? 7.639 5.825 -16.336 1.00 87.38 120 LEU A CA 1
ATOM 989 C C . LEU A 1 120 ? 7.012 4.765 -15.420 1.00 87.38 120 LEU A C 1
ATOM 991 O O . LEU A 1 120 ? 6.512 5.111 -14.354 1.00 87.38 120 LEU A O 1
ATOM 995 N N . GLU A 1 121 ? 7.073 3.493 -15.807 1.00 89.50 121 GLU A N 1
ATOM 996 C CA . GLU A 1 121 ? 6.680 2.341 -14.996 1.00 89.50 121 GLU A CA 1
ATOM 997 C C . GLU A 1 121 ? 7.455 2.311 -13.674 1.00 89.50 121 GLU A C 1
ATOM 999 O O . GLU A 1 121 ? 6.832 2.354 -12.612 1.00 89.50 121 GLU A O 1
ATOM 1004 N N . GLU A 1 122 ? 8.791 2.332 -13.741 1.00 88.94 122 GLU A N 1
ATOM 1005 C CA . GLU A 1 122 ? 9.684 2.311 -12.575 1.00 88.94 122 GLU A CA 1
ATOM 1006 C C . GLU A 1 122 ? 9.426 3.514 -11.645 1.00 88.94 122 GLU A C 1
ATOM 1008 O O . GLU A 1 122 ? 9.442 3.393 -10.415 1.00 88.94 122 GLU A O 1
ATOM 1013 N N . MET A 1 123 ? 9.164 4.699 -12.210 1.00 91.50 123 MET A N 1
ATOM 1014 C CA . MET A 1 123 ? 8.838 5.899 -11.432 1.00 91.50 123 MET A CA 1
ATOM 1015 C C . MET A 1 123 ? 7.471 5.784 -10.746 1.00 91.50 123 MET A C 1
ATOM 1017 O O . MET A 1 123 ? 7.351 6.105 -9.561 1.00 91.50 123 MET A O 1
ATOM 1021 N N . LEU A 1 124 ? 6.445 5.337 -11.476 1.00 93.81 124 LEU A N 1
ATOM 1022 C CA . LEU A 1 124 ? 5.095 5.155 -10.941 1.00 93.81 124 LEU A CA 1
ATOM 1023 C C . LEU A 1 124 ? 5.070 4.076 -9.856 1.00 93.81 124 LEU A C 1
ATOM 1025 O O . LEU A 1 124 ? 4.398 4.254 -8.844 1.00 93.81 124 LEU A O 1
ATOM 1029 N N . GLU A 1 125 ? 5.826 2.993 -10.020 1.00 93.00 125 GLU A N 1
ATOM 1030 C CA . GLU A 1 125 ? 5.934 1.934 -9.017 1.00 93.00 125 GLU A CA 1
ATOM 1031 C C . GLU A 1 125 ? 6.552 2.449 -7.713 1.00 93.00 125 GLU A C 1
ATOM 1033 O O . GLU A 1 125 ? 5.958 2.316 -6.639 1.00 93.00 125 GLU A O 1
ATOM 1038 N N . ASN A 1 126 ? 7.690 3.141 -7.801 1.00 94.31 126 ASN A N 1
ATOM 1039 C CA . ASN A 1 126 ? 8.325 3.748 -6.632 1.00 94.31 126 ASN A CA 1
ATOM 1040 C C . ASN A 1 126 ? 7.416 4.793 -5.958 1.00 94.31 126 ASN A C 1
ATOM 1042 O O . ASN A 1 126 ? 7.312 4.832 -4.728 1.00 94.31 126 ASN A O 1
ATOM 1046 N N . ALA A 1 127 ? 6.701 5.606 -6.743 1.00 95.75 127 ALA A N 1
ATOM 1047 C CA . ALA A 1 127 ? 5.713 6.549 -6.221 1.00 95.75 127 ALA A CA 1
ATOM 1048 C C . ALA A 1 127 ? 4.559 5.831 -5.502 1.00 95.75 127 ALA A C 1
ATOM 1050 O O . ALA A 1 127 ? 4.144 6.257 -4.421 1.00 95.75 127 ALA A O 1
ATOM 1051 N N . ALA A 1 128 ? 4.074 4.715 -6.049 1.00 96.38 128 ALA A N 1
ATOM 1052 C CA . ALA A 1 128 ? 3.054 3.898 -5.408 1.00 96.38 128 ALA A CA 1
ATOM 1053 C C . ALA A 1 128 ? 3.535 3.347 -4.060 1.00 96.38 128 ALA A C 1
ATOM 1055 O O . ALA A 1 128 ? 2.799 3.416 -3.076 1.00 96.38 128 ALA A O 1
ATOM 1056 N N . HIS A 1 129 ? 4.776 2.863 -3.974 1.00 96.12 129 HIS A N 1
ATOM 1057 C CA . HIS A 1 129 ? 5.345 2.377 -2.716 1.00 96.12 129 HIS A CA 1
ATOM 1058 C C . HIS A 1 129 ? 5.523 3.487 -1.671 1.00 96.12 129 HIS A C 1
ATOM 1060 O O . HIS A 1 129 ? 5.231 3.274 -0.493 1.00 96.12 129 HIS A O 1
ATOM 1066 N N . LEU A 1 130 ? 5.906 4.699 -2.076 1.00 96.75 130 LEU A N 1
ATOM 1067 C CA . LEU A 1 130 ? 5.945 5.858 -1.174 1.00 96.75 130 LEU A CA 1
ATOM 1068 C C . LEU A 1 130 ? 4.550 6.233 -0.645 1.00 96.75 130 LEU A C 1
ATOM 1070 O O . LEU A 1 130 ? 4.374 6.495 0.551 1.00 96.75 130 LEU A O 1
ATOM 1074 N N . LEU A 1 131 ? 3.533 6.213 -1.511 1.00 96.88 131 LEU A N 1
ATOM 1075 C CA . LEU A 1 131 ? 2.136 6.400 -1.105 1.00 96.88 131 LEU A CA 1
ATOM 1076 C C . LEU A 1 131 ? 1.659 5.268 -0.186 1.00 96.88 131 LEU A C 1
ATOM 1078 O O . LEU A 1 131 ? 0.893 5.510 0.750 1.00 96.88 131 LEU A O 1
ATOM 1082 N N . TRP A 1 132 ? 2.148 4.047 -0.396 1.00 97.56 132 TRP A N 1
ATOM 1083 C CA . TRP A 1 132 ? 1.856 2.891 0.445 1.00 97.56 132 TRP A CA 1
ATOM 1084 C C . TRP A 1 132 ? 2.418 3.053 1.865 1.00 97.56 132 TRP A C 1
ATOM 1086 O O . TRP A 1 132 ? 1.696 2.872 2.846 1.00 97.56 132 TRP A O 1
ATOM 1096 N N . ILE A 1 133 ? 3.667 3.514 1.996 1.00 97.75 133 ILE A N 1
ATOM 1097 C CA . ILE A 1 133 ? 4.270 3.875 3.292 1.00 97.75 133 ILE A CA 1
ATOM 1098 C C . ILE A 1 133 ? 3.478 5.005 3.960 1.00 97.75 133 ILE A C 1
ATOM 1100 O O . ILE A 1 133 ? 3.189 4.951 5.157 1.00 97.75 133 ILE A O 1
ATOM 1104 N N . THR A 1 134 ? 3.078 6.019 3.190 1.00 96.50 134 THR A N 1
ATOM 1105 C CA . THR A 1 134 ? 2.275 7.134 3.711 1.00 96.50 134 THR A CA 1
ATOM 1106 C C . THR A 1 134 ? 0.920 6.641 4.218 1.00 96.50 134 THR A C 1
ATOM 1108 O O . THR A 1 134 ? 0.485 7.042 5.299 1.00 96.50 134 THR A O 1
ATOM 1111 N N . THR A 1 135 ? 0.293 5.697 3.512 1.00 96.19 135 THR A N 1
ATOM 1112 C CA . THR A 1 135 ? -0.925 5.008 3.959 1.00 96.19 135 THR A CA 1
ATOM 1113 C C . THR A 1 135 ? -0.693 4.310 5.300 1.00 96.19 135 THR A C 1
ATOM 1115 O O . THR A 1 135 ? -1.494 4.494 6.218 1.00 96.19 135 THR A O 1
ATOM 1118 N N . ALA A 1 136 ? 0.420 3.589 5.478 1.00 96.12 136 ALA A N 1
ATOM 1119 C CA . ALA A 1 136 ? 0.762 2.946 6.753 1.00 96.12 136 ALA A CA 1
ATOM 1120 C C . ALA A 1 136 ? 0.873 3.956 7.909 1.00 96.12 136 ALA A C 1
ATOM 1122 O O . ALA A 1 136 ? 0.344 3.738 9.001 1.00 96.12 136 ALA A O 1
ATOM 1123 N N . ILE A 1 137 ? 1.515 5.102 7.668 1.00 95.56 137 ILE A N 1
ATOM 1124 C CA . ILE A 1 137 ? 1.683 6.156 8.678 1.00 95.56 137 ILE A CA 1
ATOM 1125 C C . ILE A 1 137 ? 0.340 6.806 9.025 1.00 95.56 137 ILE A C 1
ATOM 1127 O O . ILE A 1 137 ? 0.021 6.973 10.206 1.00 95.56 137 ILE A O 1
ATOM 1131 N N . VAL A 1 138 ? -0.448 7.186 8.017 1.00 93.31 138 VAL A N 1
ATOM 1132 C CA . VAL A 1 138 ? -1.723 7.891 8.211 1.00 93.31 138 VAL A CA 1
ATOM 1133 C C . VAL A 1 138 ? -2.732 6.993 8.912 1.00 93.31 138 VAL A C 1
ATOM 1135 O O . VAL A 1 138 ? -3.305 7.398 9.922 1.00 93.31 138 VAL A O 1
ATOM 1138 N N . THR A 1 139 ? -2.904 5.760 8.438 1.00 92.06 139 THR A N 1
ATOM 1139 C CA . THR A 1 139 ? -3.839 4.803 9.045 1.00 92.06 139 THR A CA 1
ATOM 1140 C C . THR A 1 139 ? -3.484 4.530 10.506 1.00 92.06 139 THR A C 1
ATOM 1142 O O . THR A 1 139 ? -4.349 4.645 11.374 1.00 92.06 139 THR A O 1
ATOM 1145 N N . ARG A 1 140 ? -2.199 4.323 10.822 1.00 91.94 140 ARG A N 1
ATOM 1146 C CA . ARG A 1 140 ? -1.719 4.199 12.207 1.00 91.94 140 ARG A CA 1
ATOM 1147 C C . ARG A 1 140 ? -2.048 5.417 13.071 1.00 91.94 140 ARG A C 1
ATOM 1149 O O . ARG A 1 140 ? -2.390 5.245 14.238 1.00 91.94 140 ARG A O 1
ATOM 1156 N N . ARG A 1 141 ? -1.917 6.641 12.544 1.00 88.56 141 ARG A N 1
ATOM 1157 C CA . ARG A 1 141 ? -2.263 7.866 13.291 1.00 88.56 141 ARG A CA 1
ATOM 1158 C C . ARG A 1 141 ? -3.751 7.916 13.619 1.00 88.56 141 ARG A C 1
ATOM 1160 O O . ARG A 1 141 ? -4.089 8.259 14.742 1.00 88.56 141 ARG A O 1
ATOM 1167 N N . THR A 1 142 ? -4.616 7.498 12.694 1.00 86.12 142 THR A N 1
ATOM 1168 C CA . THR A 1 142 ? -6.062 7.444 12.965 1.00 86.12 142 THR A CA 1
ATOM 1169 C C . THR A 1 142 ? -6.444 6.414 14.027 1.00 86.12 142 THR A C 1
ATOM 1171 O O . THR A 1 142 ? -7.498 6.538 14.624 1.00 86.12 142 THR A O 1
ATOM 1174 N N . LEU A 1 143 ? -5.627 5.385 14.270 1.00 83.88 143 LEU A N 1
ATOM 1175 C CA . LEU A 1 143 ? -5.879 4.398 15.331 1.00 83.88 143 LEU A CA 1
ATOM 1176 C C . LEU A 1 143 ? -5.485 4.906 16.730 1.00 83.88 143 LEU A C 1
ATOM 1178 O O . LEU A 1 143 ? -5.745 4.225 17.716 1.00 83.88 143 LEU A O 1
ATOM 1182 N N . ARG A 1 144 ? -4.794 6.049 16.819 1.00 75.06 144 ARG A N 1
ATOM 1183 C CA . ARG A 1 144 ? -4.293 6.629 18.076 1.00 75.06 144 ARG A CA 1
ATOM 1184 C C . ARG A 1 144 ? -5.066 7.861 18.547 1.00 75.06 144 ARG A C 1
ATOM 1186 O O . ARG A 1 144 ? -4.825 8.285 19.672 1.00 75.06 144 ARG A O 1
ATOM 1193 N N . GLY A 1 145 ? -5.879 8.458 17.679 1.00 58.53 145 GLY A N 1
ATOM 1194 C CA . GLY A 1 145 ? -6.780 9.565 18.007 1.00 58.53 145 GLY A CA 1
ATOM 1195 C C . GLY A 1 145 ? -8.194 9.040 18.135 1.00 58.53 145 GLY A C 1
ATOM 1196 O O . GLY A 1 145 ? -8.904 9.552 19.019 1.00 58.53 145 GLY A O 1
#

Secondary structure (DSSP, 8-state):
---HHHHHHHHHHHHHHHHHHHHHHHHHH--HHHHHHHHHHHHHHHHHTT-TTHHHHHHHHHHHHHHHHHHTHHHHHHHHHSHHHHHHHHHHHHHHHHHHHHHTTTTTTSTTHHHHHHHHHHHHHHHHHHHHHHHHHHHHHHTT-

pLDDT: mean 89.25, std 10.43, range [37.88, 98.19]

Sequence (145 aa):
MQRKPLHEALALVLTSIALGLFTWTAYRTRDPLQLVLAALSATFLMREIHFTGSHRATYLALAAIMIWTWRWRERLLEPIGRESTRRWLYSALLVYFLSQLMDRRGLRILPHEQAIHVALEEMLENAAHLLWITTAIVTRRTLRG